Protein AF-A0AAV8YQ28-F1 (afdb_monomer_lite)

Radius of gyration: 30.94 Å; chains: 1; bounding box: 57×80×64 Å

Structure (mmCIF, N/CA/C/O backbone):
data_AF-A0AAV8YQ28-F1
#
_entry.id   AF-A0AAV8YQ28-F1
#
loop_
_atom_site.group_PDB
_atom_site.id
_atom_site.type_symbol
_atom_site.label_atom_id
_atom_site.label_alt_id
_atom_site.label_comp_id
_atom_site.label_asym_id
_atom_site.label_entity_id
_atom_site.label_seq_id
_atom_site.pdbx_PDB_ins_code
_atom_site.Cartn_x
_atom_site.Cartn_y
_atom_site.Cartn_z
_atom_site.occupancy
_atom_site.B_iso_or_equiv
_atom_site.auth_seq_id
_atom_site.auth_comp_id
_atom_site.auth_asym_id
_atom_site.auth_atom_id
_atom_site.pdbx_PDB_model_num
ATOM 1 N N . MET A 1 1 ? 29.193 -70.596 -6.741 1.00 53.25 1 MET A N 1
ATOM 2 C CA . MET A 1 1 ? 30.369 -69.753 -6.453 1.00 53.25 1 MET A CA 1
ATOM 3 C C . MET A 1 1 ? 31.019 -69.411 -7.786 1.00 53.25 1 MET A C 1
ATOM 5 O O . MET A 1 1 ? 31.725 -70.248 -8.321 1.00 53.25 1 MET A O 1
ATOM 9 N N . SER A 1 2 ? 30.673 -68.254 -8.347 1.00 43.38 2 SER A N 1
ATOM 10 C CA . SER A 1 2 ? 31.319 -67.560 -9.482 1.00 43.38 2 SER A CA 1
ATOM 11 C C . SER A 1 2 ? 30.406 -66.353 -9.748 1.00 43.38 2 SER A C 1
ATOM 13 O O . SER A 1 2 ? 29.275 -66.538 -10.183 1.00 43.38 2 SER A O 1
ATOM 15 N N . GLY A 1 3 ? 30.684 -65.161 -9.228 1.00 45.38 3 GLY A N 1
ATOM 16 C CA . GLY A 1 3 ? 31.824 -64.338 -9.623 1.00 45.38 3 GLY A CA 1
ATOM 17 C C . GLY A 1 3 ? 31.373 -63.482 -10.808 1.00 45.38 3 GLY A C 1
ATOM 18 O O . GLY A 1 3 ? 31.669 -63.839 -11.939 1.00 45.38 3 GLY A O 1
ATOM 19 N N . TYR A 1 4 ? 30.569 -62.444 -10.551 1.00 58.16 4 TYR A N 1
ATOM 20 C CA . TYR A 1 4 ? 30.306 -61.395 -11.539 1.00 58.16 4 TYR A CA 1
ATOM 21 C C . TYR A 1 4 ? 31.337 -60.295 -11.293 1.00 58.16 4 TYR A C 1
ATOM 23 O O . TYR A 1 4 ? 31.313 -59.666 -10.235 1.00 58.16 4 TYR A O 1
ATOM 31 N N . GLU A 1 5 ? 32.267 -60.150 -12.231 1.00 58.69 5 GLU A N 1
ATOM 32 C CA . GLU A 1 5 ? 33.255 -59.074 -12.266 1.00 58.69 5 GLU A CA 1
ATOM 33 C C . GLU A 1 5 ? 32.653 -57.842 -12.960 1.00 58.69 5 GLU A C 1
ATOM 35 O O . GLU A 1 5 ? 31.962 -57.943 -13.976 1.00 58.69 5 GLU A O 1
ATOM 40 N N . ASP A 1 6 ? 32.883 -56.705 -12.307 1.00 52.00 6 ASP A N 1
ATOM 41 C CA . ASP A 1 6 ? 32.773 -55.321 -12.769 1.00 52.00 6 ASP A CA 1
ATOM 42 C C . ASP A 1 6 ? 33.699 -55.100 -13.975 1.00 52.00 6 ASP A C 1
ATOM 44 O O . ASP A 1 6 ? 34.772 -55.685 -13.961 1.00 52.00 6 ASP A O 1
ATOM 48 N N . ASP A 1 7 ? 33.316 -54.299 -14.982 1.00 52.66 7 ASP A N 1
ATOM 49 C CA . ASP A 1 7 ? 34.261 -53.429 -15.713 1.00 52.66 7 ASP A CA 1
ATOM 50 C C . ASP A 1 7 ? 33.585 -52.576 -16.817 1.00 52.66 7 ASP A C 1
ATOM 52 O O . ASP A 1 7 ? 33.136 -53.061 -17.857 1.00 52.66 7 ASP A O 1
ATOM 56 N N . ALA A 1 8 ? 33.599 -51.263 -16.558 1.00 55.75 8 ALA A N 1
ATOM 57 C CA . ALA A 1 8 ? 33.850 -50.139 -17.470 1.00 55.75 8 ALA A CA 1
ATOM 58 C C . ALA A 1 8 ? 32.948 -49.883 -18.708 1.00 55.75 8 ALA A C 1
ATOM 60 O O . ALA A 1 8 ? 33.108 -50.463 -19.781 1.00 55.75 8 ALA A O 1
ATOM 61 N N . GLU A 1 9 ? 32.125 -48.825 -18.614 1.00 57.75 9 GLU A N 1
ATOM 62 C CA . GLU A 1 9 ? 31.627 -48.066 -19.774 1.00 57.75 9 GLU A CA 1
ATOM 63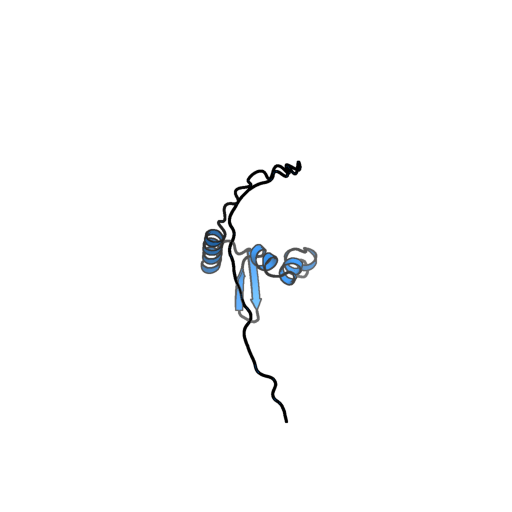 C C . GLU A 1 9 ? 32.773 -47.350 -20.519 1.00 57.75 9 GLU A C 1
ATOM 65 O O . GLU A 1 9 ? 33.521 -46.582 -19.902 1.00 57.75 9 GLU A O 1
ATOM 70 N N . PRO A 1 10 ? 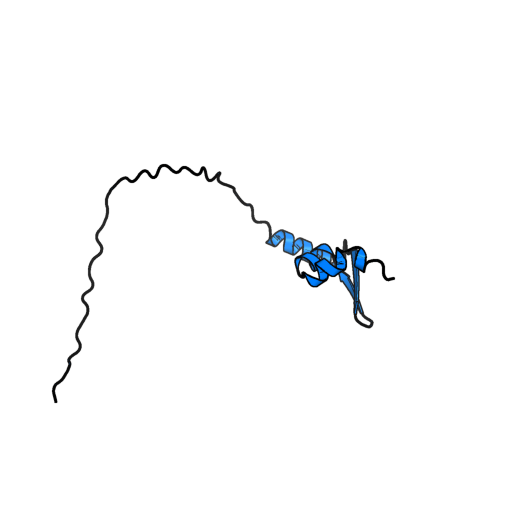32.863 -47.454 -21.857 1.00 47.59 10 PRO A N 1
ATOM 71 C CA . PRO A 1 10 ? 33.676 -46.548 -22.647 1.00 47.59 10 PRO A CA 1
ATOM 72 C C . PRO A 1 10 ? 32.814 -45.399 -23.196 1.00 47.59 10 PRO A C 1
ATOM 74 O O . PRO A 1 10 ? 32.072 -45.561 -24.162 1.00 47.59 10 PRO A O 1
ATOM 77 N N . SER A 1 11 ? 32.969 -44.191 -22.648 1.00 51.69 11 SER A N 1
ATOM 78 C CA . SER A 1 11 ? 32.742 -42.965 -23.434 1.00 51.69 11 SER A CA 1
ATOM 79 C C . SER A 1 11 ? 33.918 -42.788 -24.398 1.00 51.69 11 SER A C 1
ATOM 81 O O . SER A 1 11 ? 35.062 -42.870 -23.946 1.00 51.69 11 SER A O 1
ATOM 83 N N . PRO A 1 12 ? 33.700 -42.555 -25.708 1.00 50.19 12 PRO A N 1
ATOM 84 C CA . PRO A 1 12 ? 34.045 -41.232 -26.268 1.00 50.19 12 PRO A CA 1
ATOM 85 C C . PRO A 1 12 ? 33.199 -40.890 -27.534 1.00 50.19 12 PRO A C 1
ATOM 87 O O . PRO A 1 12 ? 32.692 -41.762 -28.224 1.00 50.19 12 PRO A O 1
ATOM 90 N N . SER A 1 13 ? 32.920 -39.651 -27.938 1.00 57.19 13 SER A N 1
ATOM 91 C CA . SER A 1 13 ? 33.851 -38.704 -28.564 1.00 57.19 13 SER A CA 1
ATOM 92 C C . SER A 1 13 ? 33.047 -37.511 -29.103 1.00 57.19 13 SER A C 1
ATOM 94 O O . SER A 1 13 ? 31.998 -37.675 -29.723 1.00 57.19 13 SER A O 1
ATOM 96 N N . LYS A 1 14 ? 33.577 -36.300 -28.927 1.00 56.62 14 LYS A N 1
ATOM 97 C CA . LYS A 1 14 ? 33.063 -35.042 -29.490 1.00 56.62 14 LYS A CA 1
ATOM 98 C C . LYS A 1 14 ? 33.422 -34.919 -30.984 1.00 56.62 14 LYS A C 1
ATOM 100 O O . LYS A 1 14 ? 34.595 -34.734 -31.285 1.00 56.62 14 LYS A O 1
ATOM 105 N N . ASN A 1 15 ? 32.435 -34.868 -31.887 1.00 50.75 15 ASN A N 1
ATOM 106 C CA . ASN A 1 15 ? 32.581 -34.374 -33.274 1.00 50.75 15 ASN A CA 1
ATOM 107 C C . ASN A 1 15 ? 31.525 -33.274 -33.519 1.00 50.75 15 ASN A C 1
ATOM 109 O O . ASN A 1 15 ? 30.335 -33.543 -33.524 1.00 50.75 15 ASN A O 1
ATOM 113 N N . ARG A 1 16 ? 31.860 -31.979 -33.501 1.00 50.53 16 ARG A N 1
ATOM 114 C CA . ARG A 1 16 ? 32.468 -31.173 -34.582 1.00 50.53 16 ARG A CA 1
ATOM 115 C C . ARG A 1 16 ? 31.596 -31.045 -35.853 1.00 50.53 16 ARG A C 1
ATOM 117 O O . ARG A 1 16 ? 31.718 -31.842 -36.767 1.00 50.53 16 ARG A O 1
ATOM 124 N N . ARG A 1 17 ? 30.837 -29.935 -35.886 1.00 60.31 17 ARG A N 1
ATOM 125 C CA . ARG A 1 17 ? 30.435 -29.044 -37.008 1.00 60.31 17 ARG A CA 1
ATOM 126 C C . ARG A 1 17 ? 30.054 -29.676 -38.366 1.00 60.31 17 ARG A C 1
ATOM 128 O O . ARG A 1 17 ? 30.939 -30.156 -39.063 1.00 60.31 17 ARG A O 1
ATOM 135 N N . LYS A 1 18 ? 28.835 -29.365 -38.848 1.00 55.16 18 LYS A N 1
ATOM 136 C CA . LYS A 1 18 ? 28.548 -28.453 -39.996 1.00 55.16 18 LYS A CA 1
ATOM 137 C C . LYS A 1 18 ? 27.313 -28.889 -40.815 1.00 55.16 18 LYS A C 1
ATOM 139 O O . LYS A 1 18 ? 27.371 -29.898 -41.500 1.00 55.16 18 LYS A O 1
ATOM 144 N N . GLY A 1 19 ? 26.293 -28.019 -40.840 1.00 40.59 19 GLY A N 1
ATOM 145 C CA . GLY A 1 19 ? 25.368 -27.814 -41.966 1.00 40.59 19 GLY A CA 1
ATOM 146 C C . GLY A 1 19 ? 24.035 -28.573 -41.951 1.00 40.59 19 GLY A C 1
ATOM 147 O O . GLY A 1 19 ? 24.010 -29.788 -42.072 1.00 40.59 19 GLY A O 1
ATOM 148 N N . SER A 1 20 ? 22.916 -27.847 -41.926 1.00 48.41 20 SER A N 1
ATOM 149 C CA . SER A 1 20 ? 21.974 -27.775 -43.060 1.00 48.41 20 SE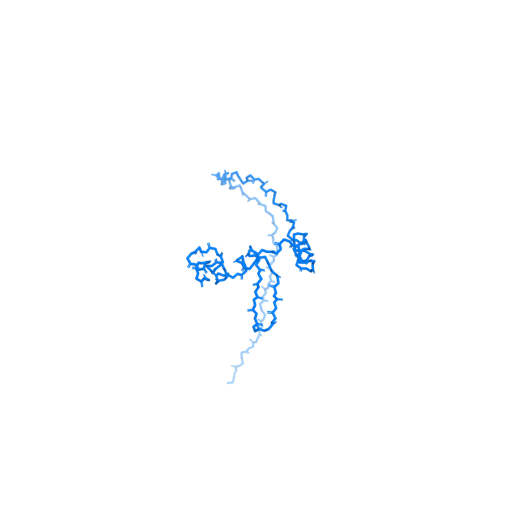R A CA 1
ATOM 150 C C . SER A 1 20 ? 20.768 -26.896 -42.713 1.00 48.41 20 SER A C 1
ATOM 152 O O . SER A 1 20 ? 20.389 -26.735 -41.559 1.00 48.41 20 SER A O 1
ATOM 154 N N . VAL A 1 21 ? 20.270 -26.247 -43.757 1.00 55.34 21 VAL A N 1
ATOM 155 C CA . VAL A 1 21 ? 19.227 -25.228 -43.804 1.00 55.34 21 VAL A CA 1
ATOM 156 C C . VAL A 1 21 ? 17.863 -25.852 -43.508 1.00 55.34 21 VAL A C 1
ATOM 158 O O . VAL A 1 21 ? 17.471 -26.799 -44.181 1.00 55.34 21 VAL A O 1
ATOM 161 N N . GLY A 1 22 ? 17.135 -25.276 -42.556 1.00 48.16 22 GLY A N 1
ATOM 162 C CA . GLY A 1 22 ? 15.685 -25.388 -42.438 1.00 48.16 22 GLY A CA 1
ATOM 163 C C . GLY A 1 22 ? 15.154 -23.978 -42.230 1.00 48.16 22 GLY A C 1
ATOM 164 O O . GLY A 1 22 ? 15.289 -23.433 -41.140 1.00 48.16 22 GLY A O 1
ATOM 165 N N . VAL A 1 23 ? 14.683 -23.348 -43.306 1.00 50.50 23 VAL A N 1
ATOM 166 C CA . VAL A 1 23 ? 13.969 -22.071 -43.233 1.00 50.50 23 VAL A CA 1
ATOM 167 C C . VAL A 1 23 ? 12.553 -22.428 -42.798 1.00 50.50 23 VAL A C 1
ATOM 169 O O . VAL A 1 23 ? 11.764 -22.894 -43.612 1.00 50.50 23 VAL A O 1
ATOM 172 N N . ASP A 1 24 ? 12.272 -22.317 -41.503 1.00 50.78 24 ASP A N 1
ATOM 173 C CA . ASP A 1 24 ? 10.901 -22.360 -41.002 1.00 50.78 24 ASP A CA 1
ATOM 174 C C . ASP A 1 24 ? 10.349 -20.937 -41.140 1.00 50.78 24 ASP A C 1
ATOM 176 O O . ASP A 1 24 ? 10.685 -20.034 -40.370 1.00 50.78 24 ASP A O 1
ATOM 180 N N . GLU A 1 25 ? 9.600 -20.710 -42.219 1.00 54.72 25 GLU A N 1
ATOM 181 C CA . GLU A 1 25 ? 8.864 -19.475 -42.477 1.00 54.72 25 GLU A CA 1
ATOM 182 C C . GLU A 1 25 ? 7.684 -19.381 -41.504 1.00 54.72 25 GLU A C 1
ATOM 184 O O . GLU A 1 25 ? 6.531 -19.634 -41.842 1.00 54.72 25 GLU A O 1
ATOM 189 N N . ASN A 1 26 ? 7.979 -19.001 -40.269 1.00 55.28 26 ASN A N 1
ATOM 190 C CA . ASN A 1 26 ? 6.997 -18.390 -39.393 1.00 55.28 26 ASN A CA 1
ATOM 191 C C . ASN A 1 26 ? 7.668 -17.221 -38.680 1.00 55.28 26 ASN A C 1
ATOM 193 O O . ASN A 1 26 ? 8.017 -17.293 -37.502 1.00 55.28 26 ASN A O 1
ATOM 197 N N . GLU A 1 27 ? 7.883 -16.138 -39.429 1.00 53.47 27 GLU A N 1
ATOM 198 C CA . GLU A 1 27 ? 8.214 -14.832 -38.867 1.00 53.47 27 GLU A CA 1
ATOM 199 C C . GLU A 1 27 ? 6.996 -14.319 -38.086 1.00 53.47 27 GLU A C 1
ATOM 201 O O . GLU A 1 27 ? 6.271 -13.420 -38.516 1.00 53.47 27 GLU A O 1
ATOM 206 N N . SER A 1 28 ? 6.766 -14.871 -36.891 1.00 62.19 28 SER A N 1
ATOM 207 C CA . SER A 1 28 ? 6.147 -14.068 -35.851 1.00 62.19 28 SER A CA 1
ATOM 208 C C . SER A 1 28 ? 7.160 -12.976 -35.556 1.00 62.19 28 SER A C 1
ATOM 210 O O . SER A 1 28 ? 8.173 -13.214 -34.900 1.00 62.19 28 SER A O 1
ATOM 212 N N . MET A 1 29 ? 6.923 -11.809 -36.144 1.00 61.75 29 MET A N 1
ATOM 213 C CA . MET A 1 29 ? 7.635 -10.575 -35.876 1.00 61.75 29 MET A CA 1
ATOM 214 C C . MET A 1 29 ? 7.492 -10.286 -34.381 1.00 61.75 29 MET A C 1
ATOM 216 O O . MET A 1 29 ? 6.569 -9.605 -33.936 1.00 61.75 29 MET A O 1
ATOM 220 N N . GLU A 1 30 ? 8.384 -10.877 -33.593 1.00 65.19 30 GLU A N 1
ATOM 221 C CA . GLU A 1 30 ? 8.570 -10.600 -32.185 1.00 65.19 30 GLU A CA 1
ATOM 222 C C . GLU A 1 30 ? 9.198 -9.210 -32.154 1.00 65.19 30 GLU A C 1
ATOM 224 O O . GLU A 1 30 ? 10.413 -9.029 -32.164 1.00 65.19 30 GLU A O 1
ATOM 229 N N . SER A 1 31 ? 8.330 -8.203 -32.286 1.00 69.00 31 SER A N 1
ATOM 230 C CA . SER A 1 31 ? 8.664 -6.805 -32.070 1.00 69.00 31 SER A CA 1
ATOM 231 C C . SER A 1 31 ? 9.435 -6.768 -30.766 1.00 69.00 31 SER A C 1
ATOM 233 O O . SER A 1 31 ? 8.849 -7.085 -29.734 1.00 69.00 31 SER A O 1
ATOM 235 N N . CYS A 1 32 ? 10.733 -6.458 -30.833 1.00 64.12 32 CYS A N 1
ATOM 236 C CA . CYS A 1 32 ? 11.661 -6.481 -29.710 1.00 64.12 32 CYS A CA 1
ATOM 237 C C . CYS A 1 32 ? 11.156 -5.535 -28.612 1.00 64.12 32 CYS A C 1
ATOM 239 O O . CYS A 1 32 ? 11.558 -4.372 -28.538 1.00 64.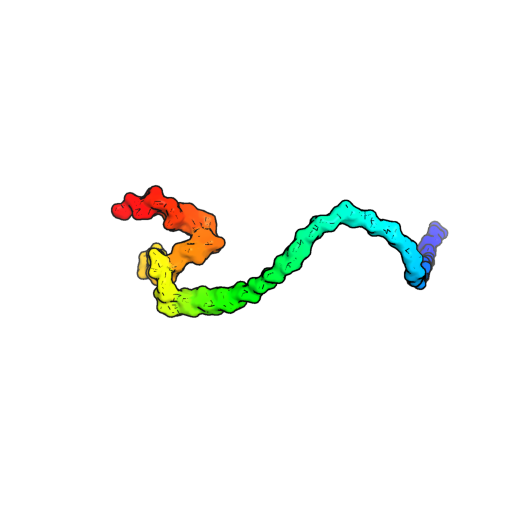12 32 CYS A O 1
ATOM 241 N N . GLN A 1 33 ? 10.215 -5.997 -27.791 1.00 73.31 33 GLN A N 1
ATOM 242 C CA . GLN A 1 33 ? 9.607 -5.208 -26.742 1.0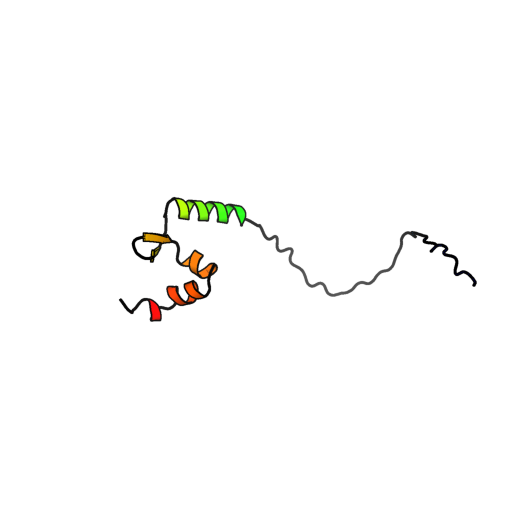0 73.31 33 GLN A CA 1
ATOM 243 C C . GLN A 1 33 ? 10.624 -5.146 -25.612 1.00 73.31 33 GLN A C 1
ATOM 245 O O . GLN A 1 33 ? 10.686 -6.004 -24.739 1.00 73.31 33 GLN A O 1
ATOM 250 N N . MET A 1 34 ? 11.460 -4.117 -25.669 1.00 80.62 34 MET A N 1
ATOM 251 C CA . MET A 1 34 ? 12.343 -3.721 -24.585 1.00 80.62 34 MET A CA 1
ATOM 252 C C . MET A 1 34 ? 11.492 -3.383 -23.355 1.00 80.62 34 MET A C 1
ATOM 254 O O . MET A 1 34 ? 10.898 -2.307 -23.275 1.00 80.62 34 MET A O 1
ATOM 258 N N . THR A 1 35 ? 11.415 -4.295 -22.390 1.00 81.94 35 THR A N 1
ATOM 259 C CA . THR A 1 35 ? 10.816 -4.023 -21.081 1.00 81.94 35 THR A CA 1
A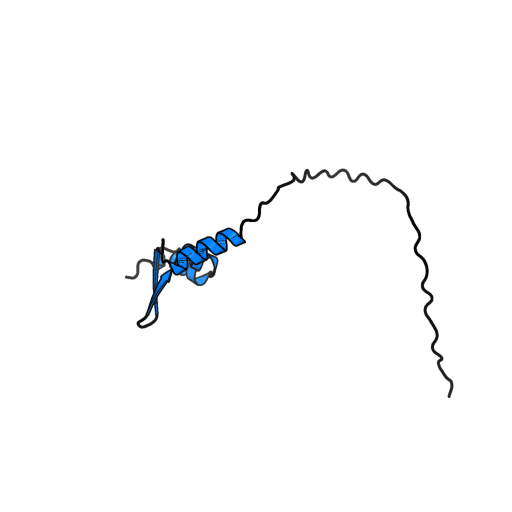TOM 260 C C . THR A 1 35 ? 11.872 -3.416 -20.165 1.00 81.94 35 THR A C 1
ATOM 262 O O . THR A 1 35 ? 12.900 -4.041 -19.907 1.00 81.94 35 THR A O 1
ATOM 265 N N . ILE A 1 36 ? 11.630 -2.203 -19.671 1.00 87.81 36 ILE A N 1
ATOM 266 C CA . ILE A 1 36 ? 12.489 -1.568 -18.666 1.00 87.81 36 ILE A CA 1
ATOM 267 C C . ILE A 1 36 ? 11.968 -1.961 -17.284 1.00 87.81 36 ILE A C 1
ATOM 269 O O . ILE A 1 36 ? 10.847 -1.603 -16.923 1.00 87.81 36 ILE A O 1
ATOM 273 N N . ASP A 1 37 ? 12.780 -2.681 -16.514 1.00 90.69 37 ASP A N 1
ATOM 274 C CA . ASP A 1 37 ? 12.470 -2.998 -15.121 1.00 90.69 37 ASP A CA 1
ATOM 275 C C . ASP A 1 37 ? 12.863 -1.828 -14.201 1.00 90.69 37 ASP A C 1
ATOM 277 O O . ASP A 1 37 ? 14.011 -1.386 -14.180 1.00 90.69 37 ASP A O 1
ATOM 281 N N . ASN A 1 38 ? 11.890 -1.315 -13.447 1.00 92.00 38 ASN A N 1
ATOM 282 C CA . ASN A 1 38 ? 12.057 -0.263 -12.437 1.00 92.00 38 ASN A CA 1
ATOM 283 C C . ASN A 1 38 ? 11.482 -0.696 -11.071 1.00 92.00 38 ASN A C 1
ATOM 285 O O . ASN A 1 38 ? 11.220 0.136 -10.198 1.00 92.00 38 ASN A O 1
ATOM 289 N N . SER A 1 39 ? 11.247 -1.996 -10.881 1.00 93.06 39 SER A N 1
ATOM 290 C CA . SER A 1 39 ? 10.583 -2.556 -9.700 1.00 93.06 39 SER A CA 1
ATOM 291 C C . SER A 1 39 ? 11.278 -2.173 -8.390 1.00 93.06 39 SER A C 1
ATOM 293 O O . SER A 1 39 ? 10.616 -1.709 -7.462 1.00 93.06 39 SER A O 1
ATOM 295 N N . GLU A 1 40 ? 12.611 -2.253 -8.323 1.00 94.69 40 GLU A N 1
ATOM 296 C CA . GLU A 1 40 ? 13.375 -1.877 -7.125 1.00 94.69 40 GLU A CA 1
ATOM 297 C C . GLU A 1 40 ? 13.151 -0.423 -6.697 1.00 94.69 40 GLU A C 1
ATOM 299 O O . GLU A 1 40 ? 13.031 -0.120 -5.508 1.00 94.69 40 GLU A O 1
ATOM 304 N N . ASN A 1 41 ? 13.115 0.497 -7.660 1.00 95.38 41 ASN A N 1
ATOM 305 C CA . ASN A 1 41 ? 12.918 1.911 -7.375 1.00 95.38 41 ASN A CA 1
ATOM 306 C C . ASN A 1 41 ? 11.486 2.170 -6.889 1.00 95.38 41 ASN A C 1
ATOM 308 O O . ASN A 1 41 ? 11.288 2.888 -5.911 1.00 95.38 41 ASN A O 1
ATOM 312 N N . ILE A 1 42 ? 10.494 1.522 -7.510 1.00 94.81 42 ILE A N 1
ATOM 313 C CA . ILE A 1 42 ? 9.101 1.584 -7.050 1.00 94.81 42 ILE A CA 1
ATOM 314 C C . ILE A 1 42 ? 8.979 1.064 -5.615 1.00 94.81 42 ILE A C 1
ATOM 316 O O . ILE A 1 42 ? 8.365 1.731 -4.786 1.00 94.81 42 ILE A O 1
ATOM 320 N N . LEU A 1 43 ? 9.616 -0.061 -5.278 1.00 94.44 43 LEU A N 1
ATOM 321 C CA . LEU A 1 43 ? 9.610 -0.592 -3.911 1.00 94.44 43 LEU A CA 1
ATOM 322 C C . LEU A 1 43 ? 10.221 0.393 -2.904 1.00 94.44 43 LEU A C 1
ATOM 324 O O . LEU A 1 43 ? 9.669 0.578 -1.818 1.00 94.44 43 LEU A O 1
ATOM 328 N N . LYS A 1 44 ? 11.320 1.070 -3.261 1.00 95.69 44 LYS A N 1
ATOM 329 C CA . LYS A 1 44 ? 11.931 2.111 -2.413 1.00 95.69 44 LYS A CA 1
ATOM 330 C C . LYS A 1 44 ? 10.981 3.287 -2.185 1.00 95.69 44 LYS A C 1
ATOM 332 O O . LYS A 1 44 ? 10.838 3.734 -1.048 1.00 95.69 44 LYS A O 1
ATOM 337 N N . VAL A 1 45 ? 10.309 3.759 -3.237 1.00 94.62 45 VAL A N 1
ATOM 338 C CA . VAL A 1 45 ? 9.320 4.844 -3.138 1.00 94.62 45 VAL A CA 1
ATOM 339 C C . VAL A 1 45 ? 8.139 4.428 -2.260 1.00 94.62 45 VAL A C 1
ATOM 341 O O . VAL A 1 45 ? 7.775 5.167 -1.350 1.00 94.62 45 VAL A O 1
ATOM 344 N N . LEU A 1 46 ? 7.581 3.233 -2.464 1.00 93.50 46 LEU A N 1
ATOM 345 C CA . LEU A 1 46 ? 6.469 2.722 -1.656 1.00 93.50 46 LEU A CA 1
ATOM 346 C C . LEU A 1 46 ? 6.841 2.588 -0.176 1.00 93.50 46 LEU A C 1
ATOM 348 O O . LEU A 1 46 ? 6.058 2.968 0.693 1.00 93.50 46 LEU A O 1
ATOM 352 N N . ASN A 1 47 ? 8.048 2.103 0.119 1.00 93.19 47 ASN A N 1
ATOM 353 C CA . ASN A 1 47 ? 8.525 1.991 1.494 1.00 93.19 47 ASN A CA 1
ATOM 354 C C . ASN A 1 47 ? 8.654 3.370 2.161 1.00 93.19 47 ASN A C 1
ATOM 356 O O . ASN A 1 47 ? 8.234 3.550 3.302 1.00 93.19 47 ASN A O 1
ATOM 360 N N . LYS A 1 48 ? 9.165 4.368 1.428 1.00 94.94 48 LYS A N 1
ATOM 361 C CA . LYS A 1 48 ? 9.230 5.753 1.910 1.00 94.94 48 LYS A CA 1
ATOM 362 C C . LYS A 1 48 ? 7.835 6.291 2.253 1.00 94.94 48 LYS A C 1
ATOM 364 O O . LYS A 1 48 ? 7.634 6.776 3.362 1.00 94.94 48 LYS A O 1
ATOM 369 N N . LEU A 1 49 ? 6.869 6.136 1.344 1.00 93.88 49 LEU A N 1
ATOM 370 C CA . LEU A 1 49 ? 5.486 6.580 1.559 1.00 93.88 49 LEU A CA 1
ATOM 371 C C . LEU A 1 49 ? 4.852 5.924 2.791 1.00 93.88 49 LEU A C 1
ATOM 373 O O . LEU A 1 49 ? 4.145 6.584 3.550 1.00 93.88 49 LEU A O 1
ATOM 377 N N . TYR A 1 50 ? 5.123 4.636 3.014 1.00 90.38 50 TYR A N 1
ATOM 378 C CA . TYR A 1 50 ? 4.651 3.923 4.199 1.00 90.38 50 TYR A CA 1
ATOM 379 C C . TYR A 1 50 ? 5.300 4.440 5.492 1.00 90.38 50 TYR A C 1
ATOM 381 O O . TYR A 1 50 ? 4.597 4.684 6.473 1.00 90.38 50 TYR A O 1
ATOM 389 N N . ALA A 1 51 ? 6.619 4.654 5.495 1.00 92.12 51 ALA A N 1
ATOM 390 C CA . ALA A 1 51 ? 7.342 5.169 6.657 1.00 92.12 51 ALA A CA 1
ATOM 391 C C . ALA A 1 51 ? 6.885 6.585 7.052 1.00 92.12 51 ALA A C 1
ATOM 393 O O . ALA A 1 51 ? 6.732 6.880 8.238 1.00 92.12 51 ALA A O 1
ATOM 394 N N . GLU A 1 52 ? 6.630 7.440 6.061 1.00 94.25 52 GLU A N 1
ATOM 395 C CA . GLU A 1 52 ? 6.200 8.831 6.254 1.00 94.25 52 GLU A CA 1
ATOM 396 C C . GLU A 1 52 ? 4.676 8.974 6.435 1.00 94.25 52 GLU A C 1
ATOM 398 O O . GLU A 1 52 ? 4.199 10.040 6.820 1.00 94.25 52 GLU A O 1
ATOM 403 N N . LYS A 1 53 ? 3.908 7.892 6.229 1.00 91.06 53 LYS A N 1
ATOM 404 C CA . LYS A 1 53 ? 2.432 7.866 6.248 1.00 91.06 53 LYS A CA 1
ATOM 405 C C . LYS A 1 53 ? 1.790 8.841 5.251 1.00 91.06 53 LYS A C 1
ATOM 407 O O . LYS A 1 53 ? 0.699 9.362 5.488 1.00 91.06 53 LYS A O 1
ATOM 412 N N . GLU A 1 54 ? 2.455 9.082 4.126 1.00 92.25 54 GLU A N 1
ATOM 413 C CA . GLU A 1 54 ? 1.936 9.927 3.052 1.00 92.25 54 GLU A CA 1
ATOM 414 C C . GLU A 1 54 ? 0.926 9.167 2.190 1.00 92.25 54 GLU A C 1
ATOM 416 O O . GLU A 1 54 ? 1.080 7.973 1.938 1.00 92.25 54 GLU A O 1
ATOM 421 N N . MET A 1 55 ? -0.103 9.864 1.698 1.00 91.25 55 MET A N 1
ATOM 422 C CA . MET A 1 55 ? -1.145 9.308 0.816 1.00 91.25 55 MET A CA 1
ATOM 423 C C . MET A 1 55 ? -1.908 8.099 1.388 1.00 91.25 55 MET A C 1
ATOM 425 O O . MET A 1 55 ? -2.555 7.369 0.637 1.00 91.25 55 MET A O 1
ATOM 429 N N . CYS A 1 56 ? -1.862 7.872 2.703 1.00 93.38 56 CYS A N 1
ATOM 430 C CA . CYS A 1 56 ? -2.689 6.852 3.334 1.00 93.38 56 CYS A CA 1
ATOM 431 C C . CYS A 1 56 ? -4.168 7.254 3.261 1.00 93.38 56 CYS A C 1
ATOM 433 O O . CYS A 1 56 ? -4.561 8.324 3.724 1.00 93.38 56 CYS A O 1
ATOM 435 N N . ASP A 1 57 ? -4.986 6.373 2.698 1.00 92.44 57 ASP A N 1
ATOM 436 C CA . ASP A 1 57 ? -6.414 6.567 2.436 1.00 92.44 57 ASP A CA 1
ATOM 437 C C . ASP A 1 57 ? -7.299 5.597 3.239 1.00 92.44 57 ASP A C 1
ATOM 439 O O . ASP A 1 57 ? -8.527 5.631 3.138 1.00 92.44 57 ASP A O 1
ATOM 443 N N . VAL A 1 58 ? -6.688 4.742 4.066 1.00 91.31 58 VAL A N 1
ATOM 444 C CA . VAL A 1 58 ? -7.376 3.871 5.023 1.00 91.31 58 VAL A CA 1
ATOM 445 C C . VAL A 1 58 ? -6.638 3.824 6.358 1.00 91.31 58 VAL A C 1
ATOM 447 O O . VAL A 1 58 ? -5.409 3.867 6.422 1.00 91.31 58 VAL A O 1
ATOM 450 N N . LEU A 1 59 ? -7.409 3.708 7.439 1.00 92.94 59 LEU A N 1
ATOM 451 C CA . LEU A 1 59 ? -6.911 3.532 8.797 1.00 92.94 59 LEU A CA 1
ATOM 452 C C . LEU A 1 59 ? -7.474 2.230 9.372 1.00 92.94 59 LEU A C 1
ATOM 454 O O . LEU A 1 59 ? -8.670 2.121 9.638 1.00 92.94 59 LEU A O 1
ATOM 458 N N . LEU A 1 60 ? -6.614 1.235 9.571 1.00 92.00 60 LEU A N 1
ATOM 459 C CA . LEU A 1 60 ? -6.999 -0.043 10.159 1.00 92.00 60 LEU A CA 1
ATOM 460 C C . LEU A 1 60 ? -6.919 0.058 11.683 1.00 92.00 60 LEU A C 1
ATOM 462 O O . LEU A 1 60 ? -5.855 0.334 12.238 1.00 92.00 60 LEU A O 1
ATOM 466 N N . LYS A 1 61 ? -8.038 -0.181 12.369 1.00 94.00 61 LYS A N 1
ATOM 467 C CA . LYS A 1 61 ? -8.091 -0.239 13.833 1.00 94.00 61 LYS A CA 1
ATOM 468 C C . LYS A 1 61 ? -8.059 -1.693 14.291 1.00 94.00 61 LYS A C 1
ATOM 470 O O . LYS A 1 61 ? -8.967 -2.457 13.981 1.00 94.00 61 LYS A O 1
ATOM 475 N N . VAL A 1 62 ? -7.038 -2.060 15.061 1.00 93.25 62 VAL A N 1
ATOM 476 C CA . VAL A 1 62 ? -6.881 -3.411 15.618 1.00 93.25 62 VAL A CA 1
ATOM 477 C C . VAL A 1 62 ? -6.775 -3.287 17.132 1.00 93.25 62 VAL A C 1
ATOM 479 O O . VAL A 1 62 ? -5.751 -2.859 17.669 1.00 93.25 62 VAL A O 1
ATOM 482 N N . GLY A 1 63 ? -7.877 -3.593 17.820 1.00 94.25 63 GLY A N 1
ATOM 483 C CA . GLY A 1 63 ? -8.027 -3.310 19.247 1.00 94.25 63 GLY A CA 1
ATOM 484 C C . GLY A 1 63 ? -7.895 -1.811 19.531 1.00 94.25 63 GLY A C 1
ATOM 485 O O . GLY A 1 63 ? -8.727 -1.008 19.098 1.00 94.25 63 GLY A O 1
ATOM 486 N N . ASN A 1 64 ? -6.821 -1.443 20.233 1.00 94.69 64 ASN A N 1
ATOM 487 C CA . ASN A 1 64 ? -6.518 -0.064 20.626 1.00 94.69 64 ASN A CA 1
ATOM 488 C C . ASN A 1 64 ? -5.511 0.622 19.687 1.00 94.69 64 ASN A C 1
ATOM 490 O O . ASN A 1 64 ? -5.269 1.818 19.831 1.00 94.69 64 ASN A O 1
ATOM 494 N N . ASN A 1 65 ? -4.941 -0.112 18.728 1.00 94.81 65 ASN A N 1
ATOM 495 C CA . ASN A 1 65 ? -3.931 0.405 17.811 1.00 94.81 65 ASN A CA 1
ATOM 496 C C . ASN A 1 65 ? -4.557 0.828 16.481 1.00 94.81 65 ASN A C 1
ATOM 498 O O . ASN A 1 65 ? -5.566 0.269 16.045 1.00 94.81 65 ASN A O 1
ATOM 502 N N . GLN A 1 66 ? -3.933 1.809 15.831 1.00 95.12 66 GLN A N 1
ATOM 503 C CA . GLN A 1 66 ? -4.350 2.335 14.535 1.00 95.12 66 GLN A CA 1
ATOM 504 C C . GLN A 1 66 ? -3.177 2.322 13.555 1.00 95.12 66 GLN A C 1
ATOM 506 O O . GLN A 1 66 ? -2.081 2.779 13.883 1.00 95.12 66 GLN A O 1
ATOM 511 N N . PHE A 1 67 ? -3.426 1.828 12.345 1.00 93.44 67 PHE A N 1
ATOM 512 C CA . PHE A 1 67 ? -2.428 1.678 11.292 1.00 93.44 67 PHE A CA 1
ATOM 513 C C . PHE A 1 67 ? -2.910 2.391 10.032 1.00 93.44 67 PHE A C 1
ATOM 515 O O . PHE A 1 67 ? -3.886 1.971 9.412 1.00 93.44 67 PHE A O 1
ATOM 522 N N . ALA A 1 68 ? -2.246 3.491 9.677 1.00 94.12 68 ALA A N 1
ATOM 523 C CA . ALA A 1 68 ? -2.489 4.181 8.415 1.00 94.12 68 ALA A CA 1
ATOM 524 C C . ALA A 1 68 ? -1.834 3.380 7.286 1.00 94.12 68 ALA A C 1
ATOM 526 O O . ALA A 1 68 ? -0.686 2.956 7.425 1.00 94.12 68 ALA A O 1
ATOM 527 N N . ALA A 1 69 ? -2.573 3.137 6.210 1.00 94.06 69 ALA A N 1
ATOM 528 C CA . ALA A 1 69 ? -2.119 2.323 5.093 1.00 94.06 69 ALA A CA 1
ATOM 529 C C . ALA A 1 69 ? -2.731 2.801 3.770 1.00 94.06 69 ALA A C 1
ATOM 531 O O . ALA A 1 69 ? -3.583 3.692 3.739 1.00 94.06 69 ALA A O 1
ATOM 532 N N . HIS A 1 70 ? -2.289 2.182 2.676 1.00 94.19 70 HIS A N 1
ATOM 533 C CA . HIS A 1 70 ? -2.767 2.442 1.321 1.00 94.19 70 HIS A CA 1
ATOM 534 C C . HIS A 1 70 ? -3.690 1.312 0.874 1.00 94.19 70 HIS A C 1
ATOM 536 O O . HIS A 1 70 ? -3.261 0.158 0.773 1.00 94.19 70 HIS A O 1
ATOM 542 N N . ARG A 1 71 ? -4.943 1.634 0.546 1.00 92.62 71 ARG A N 1
ATOM 543 C CA . ARG A 1 71 ? -5.936 0.665 0.058 1.00 92.62 71 ARG A CA 1
ATOM 544 C C . ARG A 1 71 ? -5.408 -0.087 -1.151 1.00 92.62 71 ARG A C 1
ATOM 546 O O . ARG A 1 71 ? -5.491 -1.308 -1.169 1.00 92.62 71 ARG A O 1
ATOM 553 N N . LEU A 1 72 ? -4.813 0.622 -2.113 1.00 92.69 72 LEU A N 1
ATOM 554 C CA . LEU A 1 72 ? -4.264 0.024 -3.332 1.00 92.69 72 LEU A CA 1
ATOM 555 C C . LEU A 1 72 ? -3.259 -1.099 -3.030 1.00 92.69 72 LEU A C 1
ATOM 557 O O . LEU A 1 72 ? -3.370 -2.185 -3.591 1.00 92.69 72 LEU A O 1
ATOM 561 N N . ILE A 1 73 ? -2.315 -0.853 -2.119 1.00 93.56 73 ILE A N 1
ATOM 562 C CA . ILE A 1 73 ? -1.256 -1.813 -1.776 1.00 93.56 73 ILE A CA 1
ATOM 563 C C . ILE A 1 73 ? -1.832 -3.021 -1.032 1.00 93.56 73 ILE A C 1
ATOM 565 O O . ILE A 1 73 ? -1.473 -4.158 -1.339 1.00 93.56 73 ILE A O 1
ATOM 569 N N . LEU A 1 74 ? -2.763 -2.796 -0.099 1.00 94.00 74 LEU A N 1
ATOM 570 C CA . LEU A 1 74 ? -3.450 -3.874 0.619 1.00 94.00 74 LEU A CA 1
ATOM 571 C C . LEU A 1 74 ? -4.274 -4.756 -0.321 1.00 94.00 74 LEU A C 1
ATOM 573 O O . LEU A 1 74 ? -4.215 -5.976 -0.207 1.00 94.00 74 LEU A O 1
ATOM 577 N N . CYS A 1 75 ? -5.004 -4.147 -1.259 1.00 93.88 75 CYS A N 1
ATOM 578 C CA . CYS A 1 75 ? -5.797 -4.864 -2.255 1.00 93.88 75 CYS A CA 1
ATOM 579 C C . CYS A 1 75 ? -4.903 -5.696 -3.180 1.00 93.88 75 CYS A C 1
ATOM 581 O O . CYS A 1 75 ? -5.154 -6.880 -3.361 1.00 93.88 75 CYS A O 1
ATOM 583 N N . ALA A 1 76 ? -3.819 -5.107 -3.697 1.00 92.44 76 ALA A N 1
ATOM 584 C CA . ALA A 1 76 ? -2.874 -5.814 -4.561 1.00 92.44 76 ALA A CA 1
ATOM 585 C C . ALA A 1 76 ? -2.172 -6.988 -3.853 1.00 92.44 76 ALA A C 1
ATOM 587 O O . ALA A 1 76 ? -1.730 -7.926 -4.509 1.00 92.44 76 ALA A O 1
ATOM 588 N N . SER A 1 77 ? -2.066 -6.935 -2.521 1.00 93.81 77 SER A N 1
ATOM 589 C CA . SER A 1 77 ? -1.403 -7.964 -1.712 1.00 93.81 77 SER A CA 1
ATOM 590 C C . SER A 1 77 ? -2.368 -8.999 -1.115 1.00 93.81 77 SER A C 1
ATOM 592 O O . SER A 1 77 ? -1.910 -9.970 -0.515 1.00 93.81 77 SER A O 1
ATOM 594 N N . SER A 1 78 ? -3.688 -8.790 -1.199 1.00 95.44 78 SER A N 1
ATOM 595 C CA . SER A 1 78 ? -4.689 -9.645 -0.550 1.00 95.44 78 SER A CA 1
ATOM 596 C C . SER A 1 78 ? -6.070 -9.506 -1.186 1.00 95.44 78 SER A C 1
ATOM 598 O O . SER A 1 78 ? -6.716 -8.459 -1.083 1.00 95.44 78 SER A O 1
ATOM 600 N N . ASP A 1 79 ? -6.583 -10.616 -1.720 1.00 92.94 79 ASP A N 1
ATOM 601 C CA . ASP A 1 79 ? -7.931 -10.693 -2.294 1.00 92.94 79 ASP A CA 1
ATOM 602 C C . ASP A 1 79 ? -9.020 -10.332 -1.276 1.00 92.94 79 ASP A C 1
ATOM 604 O O . ASP A 1 79 ? -10.016 -9.697 -1.619 1.00 92.94 79 ASP A O 1
ATOM 608 N N . VAL A 1 80 ? -8.825 -10.679 0.001 1.00 91.88 80 VAL A N 1
ATOM 609 C CA . VAL A 1 80 ? -9.776 -10.331 1.067 1.00 91.88 80 VAL A CA 1
ATOM 610 C C . VAL A 1 80 ? -9.845 -8.818 1.239 1.00 91.88 80 VAL A C 1
ATOM 612 O O . VAL A 1 80 ? -10.943 -8.262 1.270 1.00 91.88 80 VAL A O 1
ATOM 615 N N . PHE A 1 81 ? -8.695 -8.136 1.304 1.00 91.88 81 PHE A N 1
ATOM 616 C CA . PHE A 1 81 ? -8.676 -6.675 1.385 1.00 91.88 81 PHE A CA 1
ATOM 617 C C . PHE A 1 81 ? -9.195 -6.030 0.105 1.00 91.88 81 PHE A C 1
ATOM 619 O O . PHE A 1 81 ? -9.879 -5.015 0.192 1.00 91.88 81 PHE A O 1
ATOM 626 N N . GLN A 1 82 ? -8.944 -6.627 -1.059 1.00 91.50 82 GLN A N 1
ATOM 627 C CA . GLN A 1 82 ? -9.490 -6.148 -2.322 1.00 91.50 82 GLN A CA 1
ATOM 628 C C . GLN A 1 82 ? -11.016 -6.163 -2.319 1.00 91.50 82 GLN A C 1
ATOM 630 O O . GLN A 1 82 ? -11.641 -5.125 -2.530 1.00 91.50 82 GLN A O 1
ATOM 635 N N . VAL A 1 83 ? -11.629 -7.311 -2.024 1.00 91.31 83 VAL A N 1
ATOM 636 C CA . VAL A 1 83 ? -13.092 -7.428 -1.950 1.00 91.31 83 VAL A CA 1
ATOM 637 C C . VAL A 1 83 ? -13.643 -6.498 -0.867 1.00 91.31 83 VAL A C 1
ATOM 639 O O . VAL A 1 83 ? -14.636 -5.812 -1.105 1.00 91.31 83 VAL A O 1
ATOM 642 N N . MET A 1 84 ? -12.965 -6.416 0.281 1.00 89.62 84 MET A N 1
ATOM 643 C CA . MET A 1 84 ? -13.404 -5.617 1.421 1.00 89.62 84 MET A CA 1
ATOM 644 C C . MET A 1 84 ? -13.348 -4.114 1.204 1.00 89.62 84 MET A C 1
ATOM 646 O O . MET A 1 84 ? -14.240 -3.398 1.650 1.00 89.62 84 MET A O 1
ATOM 650 N N . LEU A 1 85 ? -12.303 -3.627 0.542 1.00 87.69 85 LEU A N 1
ATOM 651 C CA . LEU A 1 85 ? -12.063 -2.201 0.389 1.00 87.69 85 LEU A CA 1
ATOM 652 C C . LEU A 1 85 ? -12.545 -1.671 -0.961 1.00 87.69 85 LEU A C 1
ATOM 654 O O . LEU A 1 85 ? -12.758 -0.469 -1.057 1.00 87.69 85 LEU A O 1
ATOM 658 N N . MET A 1 86 ? -12.724 -2.497 -1.998 1.00 83.81 86 MET A N 1
ATOM 659 C CA . MET A 1 86 ? -13.181 -2.030 -3.318 1.00 83.81 86 MET A CA 1
ATOM 660 C C . MET A 1 86 ? -14.692 -2.133 -3.528 1.00 83.81 86 MET A C 1
ATOM 662 O O . MET A 1 86 ? -15.221 -1.453 -4.408 1.00 83.81 86 MET A O 1
ATOM 666 N N . ARG A 1 87 ? -15.409 -2.947 -2.745 1.00 79.50 87 ARG A N 1
ATOM 667 C CA . ARG A 1 87 ? -16.866 -3.050 -2.876 1.00 79.50 87 ARG A CA 1
ATOM 668 C C . ARG A 1 87 ? -17.579 -1.991 -2.030 1.00 79.50 87 ARG A C 1
ATOM 670 O O . ARG A 1 87 ? -17.442 -2.010 -0.807 1.00 79.50 87 ARG A O 1
ATOM 677 N N . PRO A 1 88 ? -18.407 -1.116 -2.637 1.00 66.00 88 PRO A N 1
ATOM 678 C CA . PRO A 1 88 ? -19.169 -0.111 -1.892 1.00 66.00 88 PRO A CA 1
ATOM 679 C C . PRO A 1 88 ? -20.206 -0.737 -0.949 1.00 66.00 88 PRO A C 1
ATOM 681 O O . PRO A 1 88 ? -20.592 -0.138 0.051 1.00 66.00 88 PRO A O 1
ATOM 684 N N . GLU A 1 89 ? -20.606 -1.977 -1.234 1.00 62.81 89 GLU A N 1
ATOM 685 C CA . GLU A 1 89 ? -21.479 -2.808 -0.400 1.00 62.81 89 GLU A CA 1
ATOM 686 C C . GLU A 1 89 ? -20.954 -2.942 1.041 1.00 62.81 89 GLU A C 1
ATOM 688 O O . GLU A 1 89 ? -21.732 -3.174 1.961 1.00 62.81 89 GLU A O 1
ATOM 693 N N . TRP A 1 90 ? -19.635 -2.822 1.243 1.00 59.84 90 TRP A N 1
ATOM 694 C CA . TRP A 1 90 ? -18.983 -3.006 2.543 1.00 59.84 90 TRP A CA 1
ATOM 695 C C . TRP A 1 90 ? -18.489 -1.678 3.140 1.00 59.84 90 TRP A C 1
ATOM 697 O O . TRP A 1 90 ? -18.111 -1.635 4.309 1.00 59.84 90 TRP A O 1
ATOM 707 N N . SER A 1 91 ? -18.545 -0.574 2.382 1.00 59.34 91 SER A N 1
ATOM 708 C CA . SER A 1 91 ? -18.225 0.776 2.871 1.00 59.34 91 SER A CA 1
ATOM 709 C C . SER A 1 91 ? -19.426 1.508 3.487 1.00 59.34 91 SER A C 1
ATOM 711 O O . SER A 1 91 ? -19.276 2.647 3.919 1.00 59.34 91 SER A O 1
ATOM 713 N N . GLY A 1 92 ? -20.615 0.891 3.489 1.00 54.22 92 GLY A N 1
ATOM 714 C CA . GLY A 1 92 ? -21.893 1.518 3.855 1.00 54.22 92 GLY A CA 1
ATOM 715 C C . GLY A 1 92 ? -22.593 0.978 5.109 1.00 54.22 92 GLY A C 1
ATOM 716 O O . GLY A 1 92 ? -23.777 1.242 5.270 1.00 54.22 92 GLY A O 1
ATOM 717 N N . MET A 1 93 ? -21.919 0.225 5.985 1.00 50.53 93 MET A N 1
ATOM 718 C CA . MET A 1 93 ? -22.493 -0.229 7.270 1.00 50.53 93 MET A CA 1
ATOM 719 C C . MET A 1 93 ? -21.870 0.484 8.483 1.00 50.53 93 MET A C 1
ATOM 721 O O . MET A 1 93 ? -21.565 -0.157 9.489 1.00 50.53 93 MET A O 1
ATOM 725 N N . ALA A 1 94 ? -21.651 1.796 8.369 1.00 43.22 94 ALA A N 1
ATOM 726 C CA . ALA A 1 94 ? -21.284 2.664 9.489 1.00 43.22 94 ALA A CA 1
ATOM 727 C C . ALA A 1 94 ? -22.495 3.484 9.946 1.00 43.22 94 ALA A C 1
ATOM 729 O O . ALA A 1 94 ? -23.211 3.998 9.056 1.00 43.22 94 ALA A O 1
#

Foldseek 3Di:
DDDDDDDDDDDDDDDDDDDDDDPPPDPPVPPPPDDDDPPVVVVVVQVVCLVVLPPQPDWDDDPPDIGGDHLVVCVVVDVVSVCQVVDVVNVPPD

Secondary structure (DSSP, 8-state):
----------------------------------PPP-HHHHHHHHHHHHHHTTT--EEEEETTEEEEE-HHHHHHH-HHHHHHHH-GGGSS--

Organism: NCBI:txid1265417

Sequence (94 aa):
MSGYEDDAEPSPSKNRRKGSVGVDENESMESCQMTIDNSENILKVLNKLYAEKEMCDVLLKVGNNQFAAHRLILCASSDVFQVMLMRPEWSGMA

InterPro domains:
  IPR000210 BTB/POZ domain [PF00651] (46-85)
  IPR000210 BTB/POZ domain [PS50097] (56-85)
  IPR011333 SKP1/BTB/POZ domain superfamily [G3DSA:3.30.710.10] (33-91)
  IPR011333 SKP1/BTB/POZ domain superfamily [SSF54695] (39-88)
  IPR051481 BTB/POZ domain-containing protein and Galectin-3-binding [PTHR24410] (18-90)

pLDDT: mean 76.39, std 19.04, range [40.59, 95.69]